Protein AF-A0A8S0QVY5-F1 (afdb_monomer)

Sequence (67 aa):
MVNMALASGIGAYFDIIREIQLAIKLPNVLTVDAKGLQLLNDSPFYLSTPGQVRLGKMMADVFLYFD

Nearest PDB structures (foldseek):
  2apj-assembly4_D  TM=9.642E-01  e=2.489E-04  Arabidopsis thaliana
  2apj-assembly3_C  TM=9.642E-01  e=5.565E-04  Arabidopsis thaliana

Radius of gyration: 12.62 Å; Cα contacts (8 Å, |Δi|>4): 80; chains: 1; bounding box: 25×26×34 Å

InterPro domains:
  IPR005181 Sialate O-acetylesterase domain [PF03629] (2-64)
  IPR036514 SGNH hydrolase superfamily [G3DSA:3.40.50.1110] (1-65)
  IPR052940 Carbohydrate Esterase 6 [PTHR31988] (2-65)

Secondary structure (DSSP, 8-state):
-EEEE-S---STTHHHHHHHHHH---TT-EEEE-TTSPEETTEEEEE-HHHHHHHHHHHHHHHHT--

Structure (mmCIF, N/CA/C/O backbone):
data_AF-A0A8S0QVY5-F1
#
_entry.id   AF-A0A8S0QVY5-F1
#
loop_
_atom_site.group_PDB
_atom_site.id
_atom_site.type_symbol
_atom_site.label_atom_id
_atom_site.label_alt_id
_atom_site.label_comp_id
_atom_site.label_asym_id
_atom_site.label_entity_id
_atom_site.label_seq_id
_atom_site.pdbx_PDB_ins_code
_atom_site.Cartn_x
_atom_site.Cartn_y
_atom_site.Cartn_z
_atom_site.occupancy
_atom_site.B_iso_or_equiv
_atom_site.auth_seq_id
_atom_site.auth_comp_id
_atom_site.auth_asym_id
_atom_site.auth_atom_id
_atom_site.pdbx_PDB_model_num
ATOM 1 N N . MET A 1 1 ? -2.305 4.331 12.675 1.00 83.88 1 MET A N 1
ATOM 2 C CA . MET A 1 1 ? -1.119 4.208 11.798 1.00 83.88 1 MET A CA 1
ATOM 3 C C . MET A 1 1 ? -1.567 3.590 10.486 1.00 83.88 1 MET A C 1
ATOM 5 O O . MET A 1 1 ? -2.270 2.587 10.523 1.00 83.88 1 ME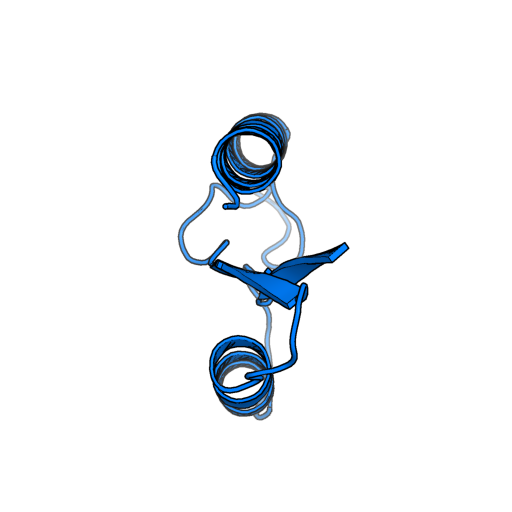T A O 1
ATOM 9 N N . VAL A 1 2 ? -1.205 4.193 9.352 1.00 88.12 2 VAL A N 1
ATOM 10 C CA . VAL A 1 2 ? -1.562 3.687 8.016 1.00 88.12 2 VAL A CA 1
ATOM 11 C C . VAL A 1 2 ? -0.304 3.160 7.335 1.00 88.12 2 VAL A C 1
ATOM 13 O O . VAL A 1 2 ? 0.685 3.879 7.218 1.00 88.12 2 VAL A O 1
ATOM 16 N N . ASN A 1 3 ? -0.363 1.910 6.895 1.00 91.31 3 ASN A N 1
ATOM 17 C CA . ASN A 1 3 ? 0.691 1.190 6.197 1.00 91.31 3 ASN A CA 1
ATOM 18 C C . ASN A 1 3 ? 0.290 0.928 4.744 1.00 91.31 3 ASN A C 1
ATOM 20 O O . ASN A 1 3 ? -0.867 1.089 4.355 1.00 91.31 3 ASN A O 1
ATOM 24 N N . MET A 1 4 ? 1.249 0.457 3.952 1.00 91.88 4 MET A N 1
ATOM 25 C CA . MET A 1 4 ? 1.033 0.009 2.582 1.00 91.88 4 MET A CA 1
ATOM 26 C C . MET A 1 4 ? 1.671 -1.365 2.379 1.00 91.88 4 MET A C 1
ATOM 28 O O . MET A 1 4 ? 2.813 -1.591 2.784 1.00 91.88 4 MET A O 1
ATOM 32 N N . ALA A 1 5 ? 0.923 -2.278 1.762 1.00 93.25 5 ALA A N 1
ATOM 33 C CA . ALA A 1 5 ? 1.467 -3.539 1.281 1.00 93.25 5 ALA A CA 1
ATOM 34 C C . ALA A 1 5 ? 2.248 -3.299 -0.014 1.00 93.25 5 ALA A C 1
ATOM 36 O O . ALA A 1 5 ? 1.787 -2.543 -0.872 1.00 93.25 5 ALA A O 1
ATOM 37 N N . LEU A 1 6 ? 3.396 -3.967 -0.166 1.00 92.19 6 LEU A N 1
ATOM 38 C CA . LEU A 1 6 ? 4.306 -3.784 -1.302 1.00 92.19 6 LEU A CA 1
ATOM 39 C C . LEU A 1 6 ? 3.547 -3.750 -2.635 1.00 92.19 6 LEU A C 1
ATOM 41 O O . LEU A 1 6 ? 2.884 -4.720 -2.998 1.00 92.19 6 LEU A O 1
ATOM 45 N N . ALA A 1 7 ? 3.653 -2.644 -3.372 1.00 88.94 7 ALA A N 1
ATOM 46 C CA . ALA A 1 7 ? 2.946 -2.462 -4.642 1.00 88.94 7 ALA A CA 1
ATOM 47 C C . ALA A 1 7 ? 3.477 -3.386 -5.750 1.00 88.94 7 ALA A C 1
ATOM 49 O O . ALA A 1 7 ? 2.714 -3.881 -6.583 1.00 88.94 7 ALA A O 1
ATOM 50 N N . SER A 1 8 ? 4.791 -3.604 -5.749 1.00 87.31 8 SER A N 1
ATOM 51 C CA . SER A 1 8 ? 5.531 -4.369 -6.746 1.00 87.31 8 SER A CA 1
ATOM 52 C C . SER A 1 8 ? 6.855 -4.880 -6.173 1.00 87.31 8 SER A C 1
ATOM 54 O O . SER A 1 8 ? 7.313 -4.426 -5.122 1.00 87.31 8 SER A O 1
ATOM 56 N N . GLY A 1 9 ? 7.461 -5.859 -6.839 1.00 80.31 9 GLY A N 1
ATOM 57 C C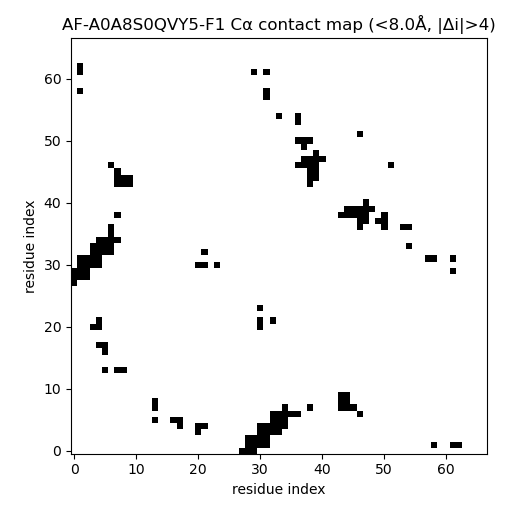A . GLY A 1 9 ? 8.733 -6.445 -6.435 1.00 80.31 9 GLY A CA 1
ATOM 58 C C . GLY A 1 9 ? 9.119 -7.624 -7.321 1.00 80.31 9 GLY A C 1
ATOM 59 O O . GL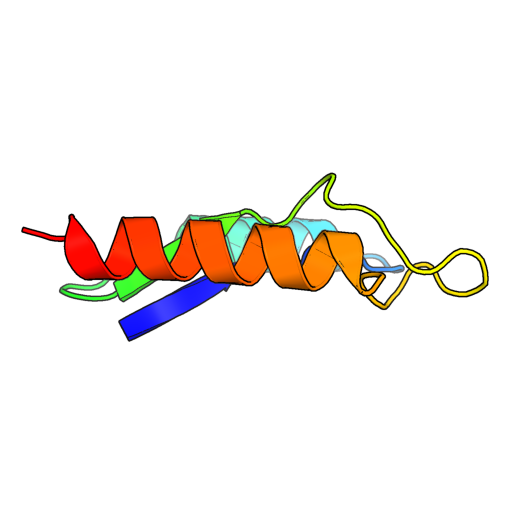Y A 1 9 ? 8.303 -8.134 -8.086 1.00 80.31 9 GLY A O 1
ATOM 60 N N . ILE A 1 10 ? 10.379 -8.044 -7.221 1.00 71.81 10 ILE A N 1
ATOM 61 C CA . ILE A 1 10 ? 10.925 -9.212 -7.919 1.00 71.81 10 ILE A CA 1
ATOM 62 C C . ILE A 1 10 ? 11.552 -10.127 -6.871 1.00 71.81 10 ILE A C 1
ATOM 64 O O . ILE A 1 10 ? 12.298 -9.662 -6.011 1.00 71.81 10 ILE A O 1
ATOM 68 N N . GLY A 1 11 ? 11.271 -11.425 -6.962 1.00 81.44 11 GLY A N 1
ATOM 69 C CA . GLY A 1 11 ? 11.891 -12.448 -6.125 1.00 81.44 11 GLY A CA 1
ATOM 70 C C . GLY A 1 11 ? 10.887 -13.288 -5.344 1.00 81.44 11 GLY A C 1
ATOM 71 O O . GLY A 1 11 ? 9.704 -12.968 -5.252 1.00 81.44 11 GLY A O 1
ATOM 72 N N . ALA A 1 12 ? 11.392 -14.377 -4.766 1.00 86.94 12 ALA A N 1
ATOM 73 C CA . ALA A 1 12 ? 10.585 -15.450 -4.183 1.00 86.94 12 ALA A CA 1
ATOM 74 C C . ALA A 1 12 ? 9.724 -15.036 -2.976 1.00 86.94 12 ALA A C 1
ATOM 76 O O . ALA A 1 12 ? 8.798 -15.752 -2.613 1.00 86.94 12 ALA A O 1
ATOM 77 N N . TYR A 1 13 ? 10.019 -13.894 -2.349 1.00 90.50 13 TYR A N 1
ATOM 78 C CA . TYR A 1 13 ? 9.357 -13.466 -1.115 1.00 90.50 13 TYR A CA 1
ATOM 79 C C . TYR A 1 13 ? 8.294 -12.388 -1.318 1.00 90.50 13 TYR A C 1
ATOM 81 O O . TYR A 1 13 ? 7.644 -12.013 -0.347 1.00 90.50 13 TYR A O 1
ATOM 89 N N . PHE A 1 14 ? 8.103 -11.874 -2.538 1.00 90.88 14 PHE A N 1
ATOM 90 C CA . PHE A 1 14 ? 7.166 -10.771 -2.775 1.00 90.88 14 PHE A CA 1
ATOM 91 C C . PHE A 1 14 ? 5.747 -11.107 -2.295 1.00 90.88 14 PHE A C 1
ATOM 93 O O . PHE A 1 14 ? 5.167 -10.350 -1.516 1.00 90.88 14 PHE A O 1
ATOM 100 N N . ASP A 1 15 ? 5.225 -12.266 -2.694 1.00 91.81 15 ASP A N 1
ATOM 101 C CA . ASP A 1 15 ? 3.877 -12.685 -2.309 1.00 91.81 15 ASP A CA 1
ATOM 102 C C . ASP A 1 15 ? 3.787 -13.006 -0.811 1.00 91.81 15 ASP A C 1
ATOM 104 O O . ASP A 1 15 ? 2.866 -12.539 -0.149 1.00 91.81 15 ASP A O 1
ATOM 108 N N . ILE A 1 16 ? 4.798 -13.679 -0.245 1.00 94.75 16 ILE 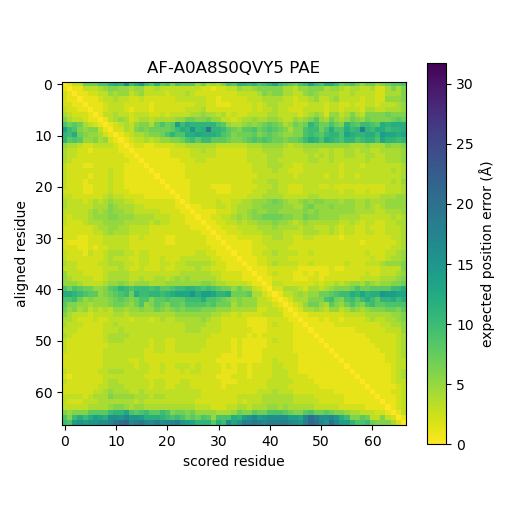A N 1
ATOM 109 C CA . ILE A 1 16 ? 4.855 -14.013 1.190 1.00 94.75 16 ILE A CA 1
ATOM 110 C C . ILE A 1 16 ? 4.811 -12.746 2.054 1.00 94.75 16 ILE A C 1
ATOM 112 O O . ILE A 1 16 ? 4.042 -12.658 3.011 1.00 94.75 16 ILE A O 1
ATOM 116 N N . ILE A 1 17 ? 5.619 -11.736 1.721 1.00 93.25 17 ILE A N 1
ATOM 117 C CA . ILE A 1 17 ? 5.648 -10.480 2.479 1.00 93.25 17 ILE A CA 1
ATOM 118 C C . ILE A 1 17 ? 4.317 -9.740 2.347 1.00 93.25 17 ILE A C 1
ATOM 120 O O . ILE A 1 17 ? 3.819 -9.210 3.340 1.00 93.25 17 ILE A O 1
ATOM 124 N N . ARG A 1 18 ? 3.709 -9.733 1.156 1.00 94.94 18 ARG A N 1
ATOM 125 C CA . ARG A 1 18 ? 2.394 -9.116 0.958 1.00 94.94 18 ARG A CA 1
ATOM 126 C C . ARG A 1 18 ? 1.300 -9.800 1.765 1.00 94.94 18 ARG A C 1
ATOM 128 O O . ARG A 1 18 ? 0.509 -9.106 2.397 1.00 94.94 18 ARG A O 1
ATOM 135 N N . GLU A 1 19 ? 1.254 -11.128 1.759 1.00 95.31 19 GLU A N 1
ATOM 136 C CA . GLU A 1 19 ? 0.290 -11.892 2.554 1.00 95.31 19 GLU A CA 1
ATOM 137 C C . GLU A 1 19 ? 0.412 -11.545 4.037 1.00 95.31 19 GLU A C 1
ATOM 139 O O . GLU A 1 19 ? -0.591 -11.232 4.677 1.00 95.31 19 GLU A O 1
ATOM 144 N N . ILE A 1 20 ? 1.639 -11.487 4.564 1.00 95.25 20 ILE A N 1
ATOM 145 C CA . ILE A 1 20 ? 1.892 -11.082 5.950 1.00 95.25 20 ILE A CA 1
ATOM 146 C C . ILE A 1 20 ? 1.413 -9.644 6.192 1.00 95.25 20 ILE A C 1
ATOM 148 O O . ILE A 1 20 ? 0.682 -9.405 7.148 1.00 95.25 20 ILE A O 1
ATOM 152 N N . GLN A 1 21 ? 1.766 -8.687 5.328 1.00 95.62 21 GLN A N 1
ATOM 153 C CA . GLN A 1 21 ? 1.369 -7.278 5.471 1.00 95.62 21 GLN A CA 1
ATOM 154 C C . GLN A 1 21 ? -0.154 -7.080 5.494 1.00 95.62 21 GLN A C 1
ATOM 156 O O . GLN A 1 21 ? -0.655 -6.239 6.245 1.00 95.62 21 GLN A O 1
ATOM 161 N N . LEU A 1 22 ? -0.884 -7.850 4.684 1.00 95.06 22 LEU A N 1
ATOM 162 C CA . LEU A 1 22 ? -2.345 -7.807 4.602 1.00 95.06 22 LEU A CA 1
ATOM 163 C C . LEU A 1 22 ? -3.025 -8.589 5.736 1.00 95.06 22 LEU A C 1
ATOM 165 O O . LEU A 1 22 ? -4.155 -8.274 6.104 1.00 95.06 22 LEU A O 1
ATOM 169 N N . ALA A 1 23 ? -2.350 -9.587 6.307 1.00 95.75 23 ALA A N 1
ATOM 170 C CA . ALA A 1 23 ? -2.863 -10.383 7.418 1.00 95.75 23 ALA A CA 1
ATOM 171 C C . ALA A 1 23 ? -2.668 -9.724 8.795 1.00 95.75 23 ALA A C 1
ATOM 173 O O . ALA A 1 23 ? -3.276 -10.177 9.769 1.00 95.75 23 ALA A O 1
ATOM 174 N N . ILE A 1 24 ? -1.845 -8.671 8.906 1.00 93.12 24 ILE A N 1
ATOM 175 C CA . ILE A 1 24 ? -1.642 -7.941 10.166 1.00 93.12 24 ILE A CA 1
ATOM 176 C C . ILE A 1 24 ? -2.972 -7.346 10.641 1.00 93.12 24 ILE A C 1
ATOM 178 O O . ILE A 1 24 ? -3.555 -6.476 9.999 1.00 93.12 24 ILE A O 1
ATOM 182 N N . LYS A 1 25 ? -3.416 -7.790 11.819 1.00 90.38 25 LYS A N 1
ATOM 183 C CA . LYS A 1 25 ? -4.588 -7.266 12.525 1.00 90.38 25 LYS A CA 1
ATOM 184 C C . LYS A 1 25 ? -4.156 -6.758 13.890 1.00 90.38 25 LYS A C 1
ATOM 186 O O . LYS A 1 25 ? -4.106 -7.515 14.856 1.00 90.38 25 LYS A O 1
ATOM 191 N N . LEU A 1 26 ? -3.807 -5.479 13.950 1.00 92.12 26 LEU A N 1
ATOM 192 C CA . LEU A 1 26 ? -3.479 -4.781 15.190 1.00 92.12 26 LEU A CA 1
ATOM 193 C C . LEU A 1 26 ? -4.442 -3.602 15.370 1.00 92.12 26 LEU A C 1
ATOM 195 O O . LEU A 1 26 ? -4.816 -2.981 14.372 1.00 92.12 26 LEU A O 1
ATOM 199 N N . PRO A 1 27 ? -4.833 -3.264 16.612 1.00 91.94 27 PRO A N 1
ATOM 200 C CA . PRO A 1 27 ? -5.637 -2.077 16.866 1.00 91.94 27 PRO A CA 1
ATOM 201 C C . PRO A 1 27 ? -4.969 -0.837 16.272 1.00 91.94 27 PRO A C 1
ATOM 203 O O . PRO A 1 27 ? -3.764 -0.635 16.432 1.00 91.94 27 PRO A O 1
ATOM 206 N N . ASN A 1 28 ? -5.756 -0.002 15.596 1.00 90.00 28 ASN A N 1
ATOM 207 C CA . ASN A 1 28 ? -5.303 1.263 15.016 1.00 90.00 28 ASN A CA 1
ATOM 208 C C . ASN A 1 28 ? -4.208 1.119 13.943 1.00 90.00 28 ASN A C 1
ATOM 210 O O . ASN A 1 28 ? -3.502 2.090 13.653 1.00 90.00 28 ASN A O 1
ATOM 214 N N . VAL A 1 29 ? -4.051 -0.069 13.349 1.00 91.44 29 VAL A N 1
ATOM 215 C CA . VAL A 1 29 ? -3.174 -0.310 12.199 1.00 91.44 29 VAL A CA 1
ATOM 216 C C . VAL A 1 29 ? -4.022 -0.722 11.009 1.00 91.44 29 VAL A C 1
ATOM 218 O O . VAL A 1 29 ? -4.759 -1.702 11.064 1.00 91.44 29 VAL A O 1
ATOM 221 N N . LEU A 1 30 ? -3.879 0.023 9.920 1.00 92.44 30 LEU A N 1
ATOM 222 C CA . LEU A 1 30 ? -4.548 -0.243 8.653 1.00 92.44 30 LEU A CA 1
ATOM 223 C C . LEU A 1 30 ? -3.496 -0.440 7.577 1.00 92.44 30 LEU A C 1
ATOM 225 O O . LEU A 1 30 ? -2.505 0.289 7.552 1.00 92.44 30 LEU A O 1
ATOM 229 N N . THR A 1 31 ? -3.728 -1.380 6.668 1.00 94.56 31 THR A N 1
ATOM 230 C CA . THR A 1 31 ? -2.850 -1.618 5.521 1.00 94.56 31 THR A CA 1
ATOM 231 C C . THR A 1 31 ? -3.615 -1.342 4.235 1.00 94.56 31 THR A C 1
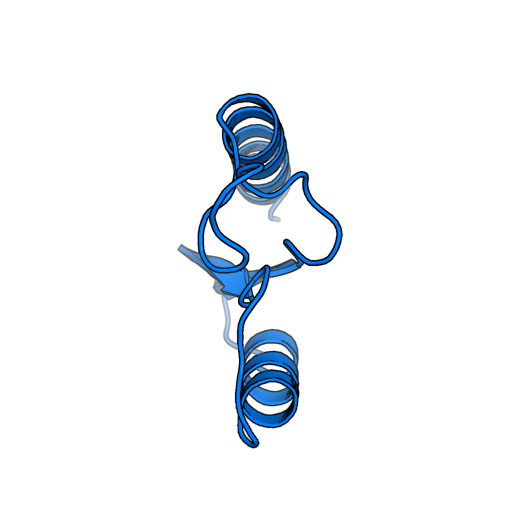ATOM 233 O O . THR A 1 31 ? -4.634 -1.969 3.961 1.00 94.56 31 THR A O 1
ATOM 236 N N . VAL A 1 32 ? -3.102 -0.416 3.430 1.00 95.06 32 VAL A N 1
ATOM 237 C CA . VAL A 1 32 ? -3.590 -0.128 2.079 1.00 95.06 32 VAL A CA 1
ATOM 238 C C . VAL A 1 32 ? -2.902 -1.064 1.087 1.00 95.06 32 VAL A C 1
ATOM 240 O O . VAL A 1 32 ? -1.678 -1.200 1.108 1.00 95.06 32 VAL A O 1
ATOM 243 N N . ASP A 1 33 ? -3.660 -1.692 0.188 1.00 95.00 33 ASP A N 1
ATOM 244 C CA . ASP A 1 33 ? -3.072 -2.491 -0.889 1.00 95.00 33 ASP A CA 1
ATOM 245 C C . ASP A 1 33 ? -2.742 -1.618 -2.108 1.00 95.00 33 ASP A C 1
ATOM 247 O O . ASP A 1 33 ? -3.634 -1.107 -2.784 1.00 95.00 33 ASP A O 1
ATOM 251 N N . ALA A 1 34 ? -1.450 -1.456 -2.396 1.00 93.56 34 ALA A N 1
ATOM 252 C CA . ALA A 1 34 ? -0.958 -0.672 -3.526 1.00 93.56 34 ALA A CA 1
ATOM 253 C C . ALA A 1 34 ? -0.737 -1.499 -4.809 1.00 93.56 34 ALA A C 1
ATOM 255 O O . ALA A 1 34 ? -0.233 -0.970 -5.806 1.00 93.56 34 ALA A O 1
ATOM 256 N N . LYS A 1 35 ? -1.0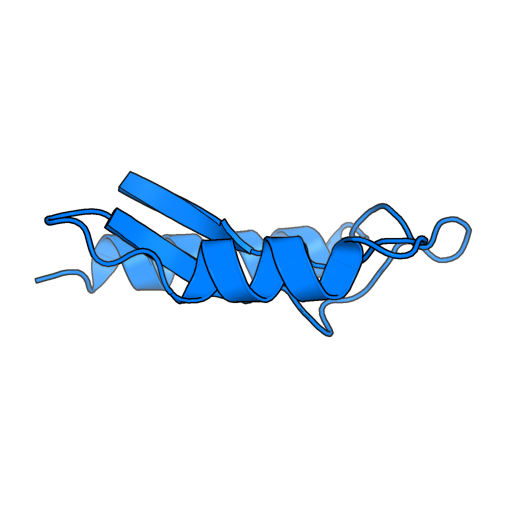79 -2.797 -4.815 1.00 92.38 35 LYS A N 1
ATOM 257 C CA . LYS A 1 35 ? -0.916 -3.660 -5.995 1.00 92.38 35 L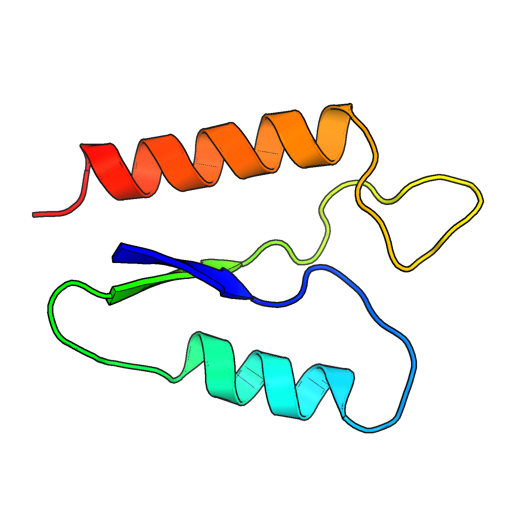YS A CA 1
ATOM 258 C C . LYS A 1 35 ? -1.736 -3.143 -7.175 1.00 92.38 35 LYS A C 1
ATOM 260 O O . LYS A 1 35 ? -2.90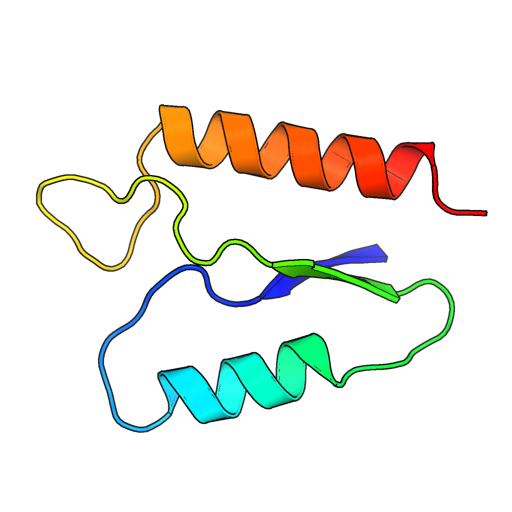6 -2.799 -7.043 1.00 92.38 35 LYS A O 1
ATOM 265 N N . GLY A 1 36 ? -1.117 -3.123 -8.355 1.00 91.06 36 GLY A N 1
ATOM 266 C CA . GLY A 1 36 ? -1.758 -2.673 -9.596 1.00 91.06 36 GLY A CA 1
ATOM 267 C C . GLY A 1 36 ? -1.778 -1.153 -9.792 1.00 91.06 36 GLY A C 1
ATOM 268 O O . GLY A 1 36 ? -2.320 -0.680 -10.791 1.00 91.06 36 GLY A O 1
ATOM 269 N N . LEU A 1 37 ? -1.180 -0.375 -8.883 1.00 94.69 37 LEU A N 1
ATOM 270 C CA . LEU A 1 37 ? -0.895 1.034 -9.144 1.00 94.69 37 LEU A CA 1
ATOM 271 C C . LEU A 1 37 ? 0.195 1.187 -10.215 1.00 94.69 37 LEU A C 1
ATOM 273 O O . LEU A 1 37 ? 1.023 0.301 -10.427 1.00 94.69 37 LEU A O 1
ATOM 277 N N . GLN A 1 38 ? 0.181 2.329 -10.905 1.00 94.75 38 GLN A N 1
ATOM 278 C CA . GLN A 1 38 ? 1.064 2.570 -12.042 1.00 94.75 38 GLN A CA 1
ATOM 279 C C . GLN A 1 38 ? 2.534 2.620 -11.607 1.00 94.75 38 GLN A C 1
ATOM 281 O O . GLN A 1 38 ? 2.942 3.517 -10.861 1.00 94.75 38 GLN A O 1
ATOM 286 N N . LEU A 1 39 ? 3.329 1.690 -12.132 1.00 92.88 39 LEU A N 1
ATOM 287 C CA . LEU A 1 39 ? 4.775 1.632 -11.932 1.00 92.88 39 LEU A CA 1
ATOM 288 C C . LEU A 1 39 ? 5.507 2.623 -12.837 1.00 92.88 39 LEU A C 1
ATOM 290 O O . LEU A 1 39 ? 4.965 3.110 -13.829 1.00 92.88 39 LEU A O 1
ATOM 294 N N . LEU A 1 40 ? 6.740 2.938 -12.463 1.00 93.25 40 LEU A N 1
ATOM 295 C CA . LEU A 1 40 ? 7.655 3.708 -13.284 1.00 93.25 40 LEU A CA 1
ATOM 296 C C . LEU A 1 40 ? 8.049 2.878 -14.516 1.00 93.25 40 LEU A C 1
ATOM 298 O O . LEU A 1 40 ? 8.417 1.715 -14.380 1.00 93.25 40 LEU A O 1
ATOM 302 N N . ASN A 1 41 ? 7.992 3.480 -15.707 1.00 85.38 41 ASN A N 1
ATOM 303 C CA . ASN A 1 41 ? 8.169 2.766 -16.979 1.00 85.38 41 ASN A CA 1
ATOM 304 C C . ASN A 1 41 ? 9.468 1.941 -17.048 1.00 85.38 41 ASN A C 1
ATOM 306 O O . ASN A 1 41 ? 9.449 0.820 -17.545 1.00 85.38 41 ASN A O 1
ATOM 310 N N . ASP A 1 42 ? 10.561 2.466 -16.491 1.00 85.06 42 ASP A N 1
ATOM 311 C CA . ASP A 1 42 ? 11.887 1.843 -16.567 1.00 85.06 42 ASP A CA 1
ATOM 312 C C . ASP A 1 42 ? 12.252 1.039 -15.309 1.00 85.06 42 ASP A C 1
ATOM 314 O O . ASP A 1 42 ? 13.373 0.547 -15.178 1.00 85.06 42 ASP A O 1
ATOM 318 N N . SER A 1 43 ? 11.337 0.922 -14.338 1.00 82.88 43 SER A N 1
ATOM 319 C CA . SER A 1 43 ? 11.615 0.205 -13.097 1.00 82.88 43 SER A CA 1
ATOM 320 C C . SER A 1 43 ? 10.370 -0.439 -12.491 1.00 82.88 43 SER A C 1
ATOM 322 O O . SER A 1 43 ? 9.465 0.264 -12.036 1.00 82.88 43 SER A O 1
ATOM 324 N N . PRO A 1 44 ? 10.353 -1.775 -12.344 1.00 80.44 44 PRO A N 1
ATOM 325 C CA . PRO A 1 44 ? 9.237 -2.470 -11.722 1.00 80.44 44 PRO A CA 1
ATOM 326 C C . PRO A 1 44 ? 9.196 -2.292 -10.197 1.00 80.44 44 PRO A C 1
ATOM 328 O O . PRO A 1 44 ? 8.318 -2.856 -9.556 1.00 80.44 44 PRO A O 1
ATOM 331 N N . PHE A 1 45 ? 10.126 -1.551 -9.587 1.00 85.31 45 PHE A N 1
ATOM 332 C CA . PHE A 1 45 ? 10.230 -1.406 -8.129 1.00 85.31 45 PHE A CA 1
ATOM 333 C C . PHE A 1 45 ? 9.571 -0.140 -7.584 1.00 85.31 45 PHE A C 1
ATOM 335 O O . PHE A 1 45 ? 9.265 -0.073 -6.396 1.00 85.31 45 PHE A O 1
ATOM 342 N N . TYR A 1 46 ? 9.364 0.867 -8.432 1.00 89.62 46 TYR A N 1
ATOM 343 C CA . TYR A 1 46 ? 8.896 2.178 -7.998 1.00 89.62 46 TYR A CA 1
ATOM 344 C C . TYR A 1 46 ? 7.555 2.515 -8.631 1.00 89.62 46 TYR A C 1
ATOM 346 O O . TYR A 1 46 ? 7.314 2.240 -9.805 1.00 89.62 46 TYR A O 1
ATOM 354 N N . LEU A 1 47 ? 6.690 3.167 -7.857 1.00 92.88 47 LEU A N 1
ATOM 355 C CA . LEU A 1 47 ? 5.500 3.809 -8.398 1.00 92.88 47 LEU A CA 1
ATOM 356 C C . LEU A 1 47 ? 5.899 5.047 -9.203 1.00 92.88 47 LEU A C 1
ATOM 358 O O . LEU A 1 47 ? 6.765 5.823 -8.801 1.00 92.88 47 LEU A O 1
ATOM 362 N N . SER A 1 48 ? 5.207 5.253 -10.316 1.00 95.00 48 SER A N 1
ATOM 363 C CA . SER A 1 48 ? 5.229 6.514 -11.057 1.00 95.00 48 SER A CA 1
ATOM 364 C C . SER A 1 48 ? 4.576 7.645 -10.248 1.00 95.00 48 SER A C 1
ATOM 366 O O . SER A 1 48 ? 3.827 7.388 -9.302 1.00 95.00 48 SER A O 1
ATOM 368 N N . THR A 1 49 ? 4.781 8.906 -10.645 1.00 95.38 49 THR A N 1
ATOM 369 C CA . THR A 1 49 ? 4.123 10.058 -9.999 1.00 95.38 49 THR A CA 1
ATOM 370 C C . THR A 1 49 ? 2.596 9.914 -9.933 1.00 95.38 49 THR A C 1
ATOM 372 O O . THR A 1 49 ? 2.044 10.099 -8.847 1.00 95.38 49 THR A O 1
ATOM 375 N N . PRO A 1 50 ? 1.880 9.520 -11.007 1.00 95.94 50 PRO A N 1
ATOM 376 C CA . PRO A 1 50 ? 0.441 9.277 -10.901 1.00 95.94 50 PRO A CA 1
ATOM 377 C C . PRO A 1 50 ? 0.093 8.127 -9.942 1.00 95.94 50 PRO A C 1
ATOM 379 O O . PRO A 1 50 ? -0.887 8.221 -9.202 1.00 95.94 50 PRO A O 1
ATOM 382 N N . GLY A 1 51 ? 0.912 7.067 -9.906 1.00 95.38 51 GLY A N 1
ATOM 383 C CA . GLY A 1 51 ? 0.779 5.970 -8.943 1.00 95.38 51 GLY A CA 1
ATOM 384 C C . GLY A 1 51 ? 0.896 6.445 -7.492 1.00 95.38 51 GLY A C 1
ATOM 385 O O . GLY A 1 51 ? 0.053 6.097 -6.668 1.00 95.38 51 GLY A O 1
ATOM 386 N N . GLN A 1 52 ? 1.872 7.308 -7.197 1.00 95.19 52 GLN A N 1
ATOM 387 C CA . GLN A 1 52 ? 2.064 7.910 -5.873 1.00 95.19 52 GLN A CA 1
ATOM 388 C C . GLN A 1 52 ? 0.916 8.850 -5.483 1.00 95.19 52 GLN A C 1
ATOM 390 O O . GLN A 1 52 ? 0.439 8.800 -4.352 1.00 95.19 52 GLN A O 1
ATOM 395 N N . VAL A 1 53 ? 0.410 9.666 -6.418 1.00 97.56 53 VAL A N 1
ATOM 396 C CA . VAL A 1 53 ? -0.767 10.521 -6.169 1.00 97.56 53 VAL A CA 1
ATOM 397 C C . VAL A 1 53 ? -1.982 9.671 -5.806 1.00 97.56 53 VAL A C 1
ATOM 399 O O . VAL A 1 53 ? -2.726 10.011 -4.885 1.00 97.56 53 VAL A O 1
ATOM 402 N N . ARG A 1 54 ? -2.192 8.550 -6.505 1.00 97.38 54 ARG A N 1
ATOM 403 C CA . ARG A 1 54 ? -3.296 7.637 -6.199 1.00 97.38 54 ARG A CA 1
ATOM 404 C C . ARG A 1 54 ? -3.111 6.952 -4.847 1.00 97.38 54 ARG A C 1
ATOM 406 O O . ARG A 1 54 ? -4.067 6.909 -4.080 1.00 97.38 54 ARG A O 1
ATOM 413 N N . LEU A 1 55 ? -1.901 6.488 -4.535 1.00 96.44 55 LEU A N 1
ATOM 414 C CA . LEU A 1 55 ? -1.588 5.910 -3.229 1.00 96.44 55 LEU A CA 1
ATOM 415 C C . LEU A 1 55 ? -1.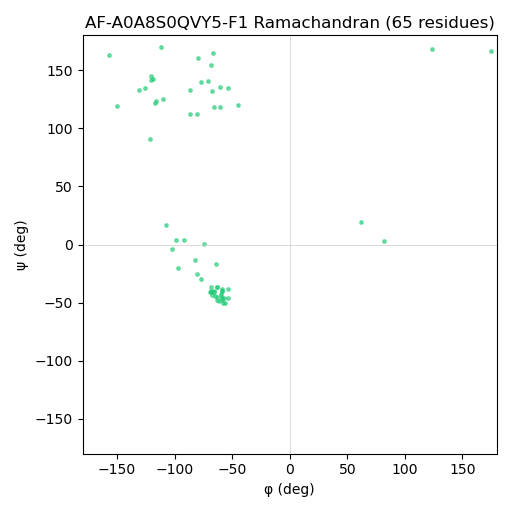855 6.906 -2.092 1.00 96.44 55 LEU A C 1
ATOM 417 O O . LEU A 1 55 ? -2.515 6.556 -1.120 1.00 96.44 55 LEU A O 1
ATOM 421 N N . GLY A 1 56 ? -1.407 8.156 -2.236 1.00 96.06 56 GLY A N 1
ATOM 422 C CA . GLY A 1 56 ? -1.624 9.201 -1.235 1.00 96.06 56 GLY A CA 1
ATOM 423 C C . GLY A 1 56 ? -3.107 9.452 -0.952 1.00 96.06 56 GLY A C 1
ATOM 424 O O . GLY A 1 56 ? -3.490 9.584 0.207 1.00 96.06 56 GLY A O 1
ATOM 425 N N . LYS A 1 57 ? -3.957 9.431 -1.988 1.00 96.81 57 LYS A N 1
ATOM 426 C CA . LYS A 1 57 ? -5.418 9.517 -1.819 1.00 96.81 57 LYS A CA 1
ATOM 427 C C . LYS A 1 57 ? -5.973 8.321 -1.048 1.00 96.81 57 LYS A C 1
ATOM 429 O O . LYS A 1 57 ? -6.671 8.528 -0.069 1.00 96.81 57 LYS A O 1
ATOM 434 N N . MET A 1 58 ? -5.585 7.096 -1.413 1.00 96.00 58 MET A N 1
ATOM 435 C CA . MET A 1 58 ? -6.021 5.885 -0.701 1.00 96.00 58 MET A CA 1
ATOM 436 C C . MET A 1 58 ? -5.621 5.915 0.781 1.00 96.00 58 MET A C 1
ATOM 438 O O . MET A 1 58 ? -6.404 5.524 1.642 1.00 96.00 58 MET A O 1
ATOM 442 N N . MET A 1 59 ? -4.414 6.398 1.093 1.00 95.31 59 MET A N 1
ATOM 443 C CA . MET A 1 59 ? -3.961 6.557 2.478 1.00 95.31 59 MET A CA 1
ATOM 444 C C . MET A 1 59 ? -4.737 7.648 3.225 1.00 95.31 59 MET A C 1
ATOM 446 O O . MET A 1 59 ? -5.062 7.454 4.394 1.00 95.31 59 MET A O 1
ATOM 450 N N . ALA A 1 60 ? -5.041 8.773 2.569 1.00 95.12 60 ALA A N 1
ATOM 451 C CA . ALA A 1 60 ? -5.839 9.849 3.153 1.00 95.12 60 ALA A CA 1
ATOM 452 C C . ALA A 1 60 ? -7.279 9.402 3.433 1.00 95.12 60 ALA A C 1
ATOM 454 O O . ALA A 1 60 ? -7.775 9.650 4.526 1.00 95.12 60 ALA A O 1
ATOM 455 N N . ASP A 1 61 ? -7.911 8.692 2.496 1.00 94.50 61 ASP A N 1
ATOM 456 C CA . ASP A 1 61 ? -9.260 8.147 2.664 1.00 94.50 61 ASP A CA 1
ATOM 457 C C . ASP A 1 61 ? -9.305 7.221 3.884 1.00 94.50 61 ASP A C 1
ATOM 459 O O . ASP A 1 61 ? -10.111 7.401 4.792 1.00 94.50 61 ASP A O 1
ATOM 463 N N . VAL A 1 62 ? -8.369 6.275 3.963 1.00 93.19 62 VAL A N 1
ATOM 464 C CA . VAL A 1 62 ? -8.289 5.346 5.093 1.00 93.19 62 VAL A CA 1
ATOM 465 C C . VAL A 1 62 ? -8.014 6.069 6.411 1.00 93.19 62 VAL A C 1
ATOM 467 O O . VAL A 1 62 ? -8.564 5.676 7.427 1.00 93.19 62 VAL A O 1
ATOM 470 N N . PHE A 1 63 ? -7.200 7.125 6.424 1.00 91.19 63 PHE A N 1
ATOM 471 C CA . PHE A 1 63 ? -6.951 7.902 7.639 1.00 91.19 63 PHE A CA 1
ATOM 472 C C . PHE A 1 63 ? -8.175 8.707 8.100 1.00 91.19 63 PHE A C 1
ATOM 474 O O . PHE A 1 63 ? -8.433 8.779 9.297 1.00 91.19 63 PHE A O 1
ATOM 481 N N . LEU A 1 64 ? -8.909 9.324 7.170 1.00 92.69 64 LEU A N 1
ATOM 482 C CA . LEU A 1 64 ? -10.052 10.190 7.474 1.00 92.69 64 LEU A CA 1
ATOM 483 C C . LEU A 1 64 ? -11.317 9.411 7.850 1.00 92.69 64 LEU A C 1
ATOM 485 O O . LEU A 1 64 ? -12.135 9.931 8.603 1.00 92.69 64 LEU A O 1
ATOM 489 N N . TYR A 1 65 ? -11.478 8.198 7.321 1.00 87.88 65 TYR A N 1
ATOM 490 C CA . TYR A 1 65 ? -12.649 7.344 7.544 1.00 87.88 65 TYR A CA 1
ATOM 491 C C . TYR A 1 65 ? -12.358 6.153 8.467 1.00 87.88 65 TYR A C 1
ATOM 493 O O . TYR A 1 65 ? -13.108 5.177 8.470 1.00 87.88 65 TYR A O 1
ATOM 501 N N . PHE A 1 66 ? -11.255 6.198 9.215 1.00 77.00 66 PHE A N 1
ATOM 502 C CA . PHE A 1 66 ? -10.993 5.223 10.265 1.00 77.00 66 PHE A CA 1
ATOM 503 C C . PHE A 1 66 ? -11.766 5.599 11.532 1.00 77.00 66 PHE A C 1
ATOM 505 O O . PHE A 1 66 ? -11.443 6.611 12.155 1.00 77.00 66 PHE A O 1
ATOM 512 N N . ASP A 1 67 ? -12.759 4.778 11.880 1.00 61.94 67 ASP A N 1
ATOM 513 C CA . ASP A 1 67 ? -13.507 4.836 13.146 1.00 61.94 67 ASP A CA 1
ATOM 514 C C . ASP A 1 67 ? -12.756 4.136 14.294 1.00 61.94 67 ASP A C 1
ATOM 516 O O . ASP A 1 67 ? -12.330 2.967 14.112 1.00 61.94 67 ASP A O 1
#

Solvent-accessible surface area (backbone atoms only — not comparable to full-atom values): 4023 Å² total; per-residue (Å²): 90,82,46,68,26,71,48,55,66,83,65,94,53,49,64,60,54,35,54,52,47,69,64,59,83,50,91,72,49,46,64,44,79,40,60,86,52,46,52,28,95,93,36,74,72,40,65,21,72,70,24,46,56,51,49,53,49,55,53,48,51,53,62,76,70,61,128

Foldseek 3Di:
DEAEQQQFDDDDCNVVSNVVQCPDDDPPYYYDYLHPQDCDPVDRRHHDPNSVVVVVVSRVVCVVPPD

pLDDT: mean 90.99, std 6.22, range [61.94, 97.56]

Organism: NCBI:txid158383

Mean predicted aligned error: 3.71 Å